Protein AF-A0A1Z8N3A9-F1 (afdb_monomer_lite)

Foldseek 3Di:
DVVLQVQFQLQLVVLCVVPDDVLSVVLQVVLQVVCVVVVNQWGQDSNGIDRNDPDPDPPCSVVSLVVSCVSCCVPDPPVSSVVSRNDDPPD

Sequence (91 aa):
DAEFVCRVNACFLALRETLGAAWTLRLAERFDLIATRRGWPVQLTFQGVQIREESSDLKWEPDALRALEALMRRFVSSAWLKRHGWARFSV

Structure (mmCIF, N/CA/C/O backbone):
data_AF-A0A1Z8N3A9-F1
#
_entry.id   AF-A0A1Z8N3A9-F1
#
loop_
_atom_site.group_PDB
_atom_site.id
_atom_site.type_symbol
_atom_site.label_atom_id
_atom_site.label_alt_id
_atom_site.label_comp_id
_atom_site.label_asym_id
_atom_site.label_entity_id
_atom_site.label_seq_id
_atom_site.pdbx_PDB_ins_code
_atom_site.Cartn_x
_atom_site.Cartn_y
_atom_site.Cartn_z
_atom_site.occupancy
_atom_site.B_iso_or_equiv
_atom_site.auth_seq_id
_atom_site.auth_comp_id
_atom_site.auth_asym_id
_atom_site.auth_atom_id
_atom_site.pdbx_PDB_model_num
ATOM 1 N N . ASP A 1 1 ? 1.178 6.573 12.048 1.00 61.84 1 ASP A N 1
ATOM 2 C CA . ASP A 1 1 ? 0.578 7.499 11.049 1.00 61.84 1 ASP A CA 1
ATOM 3 C C . ASP A 1 1 ? 1.558 8.168 10.072 1.00 61.84 1 ASP A C 1
ATOM 5 O O . ASP A 1 1 ? 1.748 7.631 8.986 1.00 61.84 1 ASP A O 1
ATOM 9 N N . ALA A 1 2 ? 2.206 9.305 10.379 1.00 74.31 2 ALA A N 1
ATOM 10 C CA . ALA A 1 2 ? 2.978 10.069 9.370 1.00 74.31 2 ALA A CA 1
ATOM 11 C C . ALA A 1 2 ? 4.183 9.306 8.772 1.00 74.31 2 ALA A C 1
ATOM 13 O O . ALA A 1 2 ? 4.443 9.365 7.568 1.00 74.31 2 ALA A O 1
ATOM 14 N N . GLU A 1 3 ? 4.898 8.544 9.601 1.00 79.75 3 GLU A N 1
ATOM 15 C CA . GLU A 1 3 ? 6.029 7.712 9.174 1.00 79.75 3 GLU A CA 1
ATOM 16 C C . GLU A 1 3 ? 5.583 6.533 8.295 1.00 79.75 3 GLU A C 1
ATOM 18 O O . GLU A 1 3 ? 6.220 6.242 7.280 1.00 79.75 3 GLU A O 1
ATOM 23 N N . PHE A 1 4 ? 4.457 5.898 8.643 1.00 81.81 4 PHE A N 1
ATOM 24 C CA . PHE A 1 4 ? 3.826 4.847 7.842 1.00 81.81 4 PHE A CA 1
ATOM 25 C C . PHE A 1 4 ? 3.470 5.374 6.447 1.00 81.81 4 PHE A C 1
ATOM 27 O O . PHE A 1 4 ? 3.886 4.792 5.444 1.00 81.81 4 PHE A O 1
ATOM 34 N N . VAL A 1 5 ? 2.771 6.515 6.381 1.00 86.31 5 VAL A N 1
ATOM 35 C CA . VAL A 1 5 ? 2.348 7.131 5.116 1.00 86.31 5 VAL A CA 1
ATOM 36 C C . VAL A 1 5 ? 3.557 7.471 4.247 1.00 86.31 5 VAL A C 1
ATOM 38 O O . VAL A 1 5 ? 3.590 7.115 3.070 1.00 86.31 5 VAL A O 1
ATOM 41 N N . CYS A 1 6 ? 4.577 8.107 4.830 1.00 86.00 6 CYS A N 1
ATOM 42 C CA . CYS A 1 6 ? 5.791 8.492 4.114 1.00 86.00 6 CYS A CA 1
ATOM 43 C C . CYS A 1 6 ? 6.513 7.274 3.511 1.00 86.00 6 CYS A C 1
ATOM 45 O O . CYS A 1 6 ? 6.823 7.260 2.317 1.00 86.00 6 CYS A O 1
ATOM 47 N N . ARG A 1 7 ? 6.716 6.213 4.303 1.00 83.19 7 ARG A N 1
ATOM 48 C CA . ARG A 1 7 ? 7.398 4.986 3.854 1.00 83.19 7 ARG A CA 1
ATOM 49 C C . ARG A 1 7 ? 6.633 4.252 2.766 1.00 83.19 7 ARG A C 1
ATOM 51 O O . ARG A 1 7 ? 7.221 3.862 1.756 1.00 83.19 7 ARG A O 1
ATOM 58 N N . VAL A 1 8 ? 5.328 4.067 2.964 1.00 88.00 8 VAL A N 1
ATOM 59 C CA . VAL A 1 8 ? 4.480 3.389 1.982 1.00 88.00 8 VAL A CA 1
ATOM 60 C C . VAL A 1 8 ? 4.474 4.162 0.670 1.00 88.00 8 VAL A C 1
ATOM 62 O O . VAL A 1 8 ? 4.691 3.564 -0.383 1.00 88.00 8 VAL A O 1
ATOM 65 N N . ASN A 1 9 ? 4.308 5.484 0.727 1.00 91.06 9 ASN A N 1
ATOM 66 C CA . ASN A 1 9 ? 4.247 6.314 -0.471 1.00 91.06 9 ASN A CA 1
ATOM 67 C C . ASN A 1 9 ? 5.570 6.343 -1.236 1.00 91.06 9 ASN A C 1
ATOM 69 O O . ASN A 1 9 ? 5.539 6.236 -2.459 1.00 91.06 9 ASN A O 1
ATOM 73 N N . ALA A 1 10 ? 6.719 6.403 -0.557 1.00 88.44 10 ALA A N 1
ATOM 74 C CA . ALA A 1 10 ? 8.022 6.384 -1.225 1.00 88.44 10 ALA A CA 1
ATOM 75 C C . ALA A 1 10 ? 8.191 5.151 -2.136 1.00 88.44 10 ALA A C 1
ATOM 77 O O . ALA A 1 10 ? 8.560 5.272 -3.305 1.00 88.44 10 ALA A O 1
ATOM 78 N N . CYS A 1 11 ? 7.849 3.963 -1.630 1.00 89.56 11 CYS A N 1
ATOM 79 C CA . CYS A 1 11 ? 7.912 2.727 -2.411 1.00 89.56 11 CYS A CA 1
ATOM 80 C C . CYS A 1 11 ? 6.793 2.613 -3.444 1.00 89.56 11 CYS A C 1
ATOM 82 O O . CYS A 1 11 ? 7.038 2.240 -4.592 1.00 89.56 11 CYS A O 1
ATOM 84 N N . PHE A 1 12 ? 5.559 2.912 -3.043 1.00 89.94 12 PHE A N 1
ATOM 85 C CA . PHE A 1 12 ? 4.391 2.739 -3.895 1.00 89.94 12 PHE A CA 1
ATOM 86 C C . PHE A 1 12 ? 4.426 3.664 -5.117 1.00 89.94 12 PHE A C 1
ATOM 88 O O . PHE A 1 12 ? 4.104 3.229 -6.222 1.00 89.94 12 PHE A O 1
ATOM 95 N N . LEU A 1 13 ? 4.866 4.913 -4.952 1.00 91.50 13 LEU A N 1
ATOM 96 C CA . LEU A 1 13 ? 4.967 5.864 -6.059 1.00 91.50 13 LEU A CA 1
ATOM 97 C C . LEU A 1 13 ? 6.081 5.477 -7.040 1.00 91.50 13 LEU A C 1
ATOM 99 O O . LEU A 1 13 ? 5.849 5.492 -8.247 1.00 91.50 13 LEU A O 1
ATOM 103 N N . ALA A 1 14 ? 7.233 5.013 -6.547 1.00 91.50 14 ALA A N 1
ATOM 104 C CA . ALA A 1 14 ? 8.284 4.471 -7.411 1.00 91.50 14 ALA A CA 1
ATOM 105 C C . ALA A 1 14 ? 7.809 3.226 -8.187 1.00 91.50 14 ALA A C 1
ATOM 107 O O . ALA A 1 14 ? 8.131 3.037 -9.364 1.00 91.50 14 ALA A O 1
ATOM 108 N N . LEU A 1 15 ? 6.996 2.378 -7.549 1.00 89.25 15 LEU A N 1
ATOM 109 C CA . LEU A 1 15 ? 6.413 1.201 -8.187 1.00 89.25 15 LEU A CA 1
ATOM 110 C C . LEU A 1 15 ? 5.407 1.609 -9.271 1.00 89.25 15 LEU A C 1
ATOM 112 O O . LEU A 1 15 ? 5.385 1.011 -10.346 1.00 89.25 15 LEU A O 1
ATOM 116 N N . ARG A 1 16 ? 4.602 2.644 -9.003 1.00 91.44 16 ARG A N 1
ATOM 117 C CA . ARG A 1 16 ? 3.645 3.229 -9.951 1.00 91.44 16 ARG A CA 1
ATOM 118 C C . ARG A 1 16 ? 4.330 3.747 -11.208 1.00 91.44 16 ARG A C 1
ATOM 120 O O . ARG A 1 16 ? 3.852 3.478 -12.306 1.00 91.44 16 ARG A O 1
ATOM 127 N N . GLU A 1 17 ? 5.451 4.438 -11.052 1.00 91.31 17 GLU A N 1
ATOM 128 C CA . GLU A 1 17 ? 6.258 4.914 -12.180 1.00 91.31 17 GLU A CA 1
ATOM 129 C C . GLU A 1 17 ? 6.873 3.758 -12.979 1.00 91.31 17 GLU A C 1
ATOM 131 O O . GLU A 1 17 ? 6.961 3.832 -14.200 1.00 91.31 17 GLU A O 1
ATOM 136 N N . THR A 1 18 ? 7.235 2.662 -12.308 1.00 88.94 18 THR A N 1
ATOM 137 C CA . THR A 1 18 ? 7.879 1.504 -12.946 1.00 88.94 18 THR A CA 1
ATOM 138 C C . THR A 1 18 ? 6.893 0.604 -13.702 1.00 88.94 18 THR A C 1
ATOM 140 O O . THR A 1 18 ? 7.203 0.126 -14.789 1.00 88.94 18 THR A O 1
ATOM 143 N N . LEU A 1 19 ? 5.715 0.328 -13.130 1.00 85.44 19 LEU A N 1
ATOM 144 C CA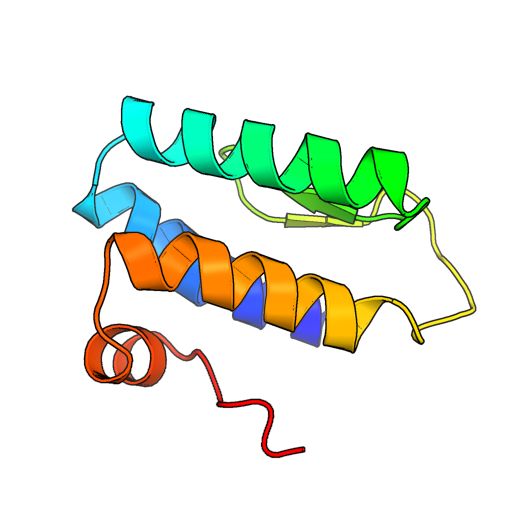 . LEU A 1 19 ? 4.742 -0.629 -13.684 1.00 85.44 19 LEU A CA 1
ATOM 145 C C . LEU A 1 19 ? 3.640 0.026 -14.528 1.00 85.44 19 LEU A C 1
ATOM 147 O O . LEU A 1 19 ? 2.947 -0.665 -15.279 1.00 85.44 19 LEU A O 1
ATOM 151 N N . GLY A 1 20 ? 3.448 1.337 -14.384 1.00 90.06 20 GLY A N 1
ATOM 152 C CA . GLY A 1 20 ? 2.381 2.084 -15.038 1.00 90.06 20 GLY A CA 1
ATOM 153 C C . GLY A 1 20 ? 1.004 1.930 -14.380 1.00 90.06 20 GLY A C 1
ATOM 154 O O . GLY A 1 20 ? 0.762 1.091 -13.507 1.00 90.06 20 GLY A O 1
ATOM 155 N N . ALA A 1 21 ? 0.063 2.764 -14.831 1.00 87.44 21 ALA A N 1
ATOM 156 C CA . ALA A 1 21 ? -1.180 3.035 -14.108 1.00 87.44 21 ALA A CA 1
ATOM 157 C C . ALA A 1 21 ? -2.104 1.818 -13.922 1.00 87.44 21 ALA A C 1
ATOM 159 O O . ALA A 1 21 ? -2.677 1.636 -12.847 1.00 87.44 21 ALA A O 1
ATOM 160 N N . ALA A 1 22 ? -2.230 0.960 -14.940 1.00 87.69 22 ALA A N 1
ATOM 161 C CA . ALA A 1 22 ? -3.144 -0.184 -14.902 1.00 87.69 22 ALA A CA 1
ATOM 162 C C . ALA A 1 22 ? -2.778 -1.199 -13.803 1.00 87.69 22 ALA A C 1
ATOM 164 O O . ALA A 1 22 ? -3.654 -1.737 -13.125 1.00 87.69 22 ALA A O 1
ATOM 165 N N . TRP A 1 23 ? -1.484 -1.452 -13.597 1.00 89.12 23 TRP A N 1
ATOM 166 C CA . TRP A 1 23 ? -1.020 -2.373 -12.559 1.00 89.12 23 TRP A CA 1
ATOM 167 C C . TRP A 1 23 ? -1.101 -1.760 -11.165 1.00 89.12 23 TRP A C 1
ATOM 169 O O . TRP A 1 23 ? -1.470 -2.455 -10.217 1.00 89.12 23 TRP A O 1
ATOM 179 N N . THR A 1 24 ? -0.832 -0.460 -11.043 1.00 90.44 24 THR A N 1
ATOM 180 C CA . THR A 1 24 ? -0.989 0.274 -9.782 1.00 90.44 24 THR A CA 1
ATOM 181 C C . THR A 1 24 ? -2.424 0.232 -9.272 1.00 90.44 24 THR A C 1
ATOM 183 O O . THR A 1 24 ? -2.633 -0.029 -8.090 1.00 90.44 24 THR A O 1
ATOM 186 N N . LEU A 1 25 ? -3.411 0.429 -10.151 1.00 91.62 25 LEU A N 1
ATOM 187 C CA . LEU A 1 25 ? -4.827 0.383 -9.774 1.00 91.62 25 LEU A CA 1
ATOM 188 C C . LEU A 1 25 ? -5.242 -1.005 -9.281 1.00 91.62 25 LEU A C 1
ATOM 190 O O . LEU A 1 25 ? -5.830 -1.113 -8.212 1.00 91.62 25 LEU A O 1
ATOM 194 N N . ARG A 1 26 ? -4.831 -2.078 -9.969 1.00 92.75 26 ARG A N 1
ATOM 195 C CA . ARG A 1 26 ? -5.099 -3.453 -9.508 1.00 92.75 26 ARG A CA 1
ATOM 196 C C . ARG A 1 26 ? -4.494 -3.745 -8.136 1.00 92.75 26 ARG A C 1
ATOM 198 O O . ARG A 1 26 ? -5.077 -4.486 -7.346 1.00 92.75 26 ARG A O 1
ATOM 205 N N . LEU A 1 27 ? -3.304 -3.212 -7.856 1.00 93.25 27 LEU A N 1
ATOM 206 C CA . LEU A 1 27 ? -2.659 -3.363 -6.552 1.00 93.25 27 LEU A CA 1
ATOM 207 C C . LEU A 1 27 ? -3.436 -2.600 -5.472 1.00 93.25 27 LEU A C 1
ATOM 209 O O . LEU A 1 27 ? -3.720 -3.178 -4.424 1.00 93.25 27 LEU A O 1
ATOM 213 N N . ALA A 1 28 ? -3.825 -1.354 -5.755 1.00 93.19 28 ALA A N 1
ATOM 214 C CA . ALA A 1 28 ? -4.647 -0.529 -4.873 1.00 93.19 28 ALA A CA 1
ATOM 215 C C . ALA A 1 28 ? -5.992 -1.198 -4.550 1.00 93.19 28 ALA A C 1
ATOM 217 O O . ALA A 1 28 ? -6.296 -1.404 -3.380 1.00 93.19 28 ALA A O 1
ATOM 218 N N . GLU A 1 29 ? -6.734 -1.651 -5.564 1.00 94.50 29 GLU A N 1
ATOM 219 C CA . GLU A 1 29 ? -7.995 -2.392 -5.405 1.00 94.50 29 GLU A CA 1
ATOM 220 C C . GLU A 1 29 ? -7.813 -3.651 -4.550 1.00 94.50 29 GLU A C 1
ATOM 222 O O . GLU A 1 29 ? -8.595 -3.936 -3.641 1.00 94.50 29 GLU A O 1
ATOM 227 N N . ARG A 1 30 ? -6.749 -4.421 -4.809 1.00 95.38 30 ARG A N 1
ATOM 228 C CA . ARG A 1 30 ? -6.468 -5.647 -4.058 1.00 95.38 30 ARG A CA 1
ATOM 229 C C . ARG A 1 30 ? -6.158 -5.360 -2.594 1.00 95.38 30 ARG A C 1
ATOM 231 O O . ARG A 1 30 ? -6.577 -6.141 -1.742 1.00 95.38 30 ARG A O 1
ATOM 238 N N . PHE A 1 31 ? -5.416 -4.295 -2.311 1.00 95.00 31 PHE A N 1
ATOM 239 C CA . PHE A 1 31 ? -5.105 -3.888 -0.947 1.00 95.0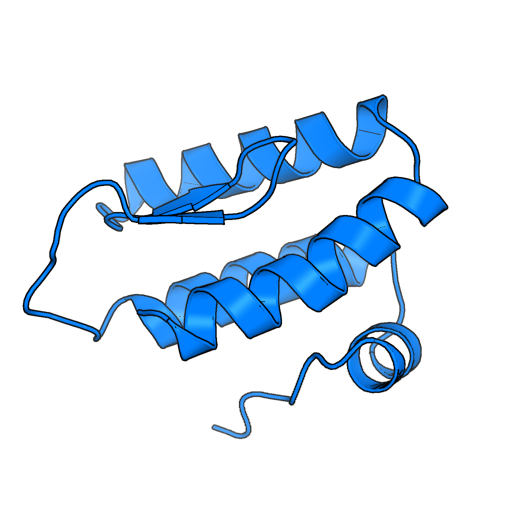0 31 PHE A CA 1
ATOM 240 C C . PHE A 1 31 ? -6.345 -3.351 -0.223 1.00 95.00 31 PHE A C 1
ATOM 242 O O . PHE A 1 31 ? -6.607 -3.770 0.901 1.00 95.00 31 PHE A O 1
ATOM 249 N N . ASP A 1 32 ? -7.152 -2.514 -0.878 1.00 93.88 32 ASP A N 1
ATOM 250 C CA . ASP 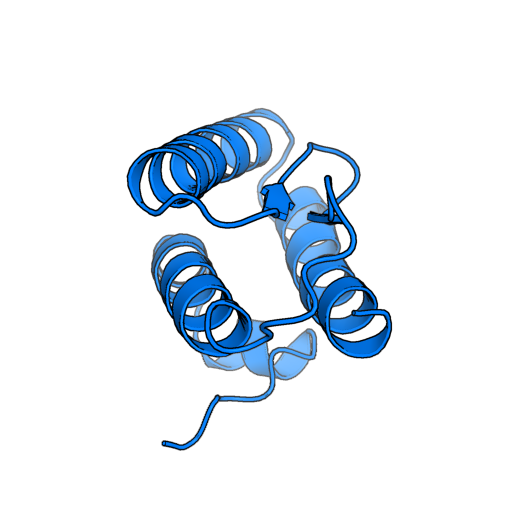A 1 32 ? -8.384 -1.941 -0.315 1.00 93.88 32 ASP A CA 1
ATOM 251 C C . ASP A 1 32 ? -9.398 -3.030 0.078 1.00 93.88 32 ASP A C 1
ATOM 253 O O . ASP A 1 32 ? -9.996 -2.990 1.155 1.00 93.88 32 ASP A O 1
ATOM 257 N N . LEU A 1 33 ? -9.509 -4.094 -0.728 1.00 95.12 33 LEU A N 1
ATOM 258 C CA . LEU A 1 33 ? -10.293 -5.284 -0.378 1.00 95.12 33 LEU A CA 1
ATOM 259 C C . LEU A 1 33 ? -9.780 -5.995 0.885 1.00 95.12 33 LEU A C 1
ATOM 261 O O . LEU A 1 33 ? -10.583 -6.520 1.658 1.00 95.12 33 LEU A O 1
ATOM 265 N N . ILE A 1 34 ? -8.461 -6.058 1.097 1.00 95.12 34 ILE A N 1
ATOM 266 C CA . ILE A 1 34 ? -7.877 -6.665 2.303 1.00 95.12 34 ILE A CA 1
ATOM 267 C C . ILE A 1 34 ? -8.157 -5.775 3.512 1.00 95.12 34 ILE A C 1
ATOM 269 O O . ILE A 1 34 ? -8.632 -6.283 4.528 1.00 95.12 34 ILE A O 1
ATOM 273 N N . ALA A 1 35 ? -7.910 -4.471 3.384 1.00 93.69 35 ALA A N 1
ATOM 274 C CA . ALA A 1 35 ? -8.132 -3.499 4.445 1.00 93.69 35 ALA A CA 1
ATOM 275 C C . ALA A 1 35 ? -9.599 -3.491 4.895 1.00 93.69 35 ALA A C 1
ATOM 277 O O . ALA A 1 35 ? -9.872 -3.645 6.083 1.00 93.69 35 ALA A O 1
ATOM 278 N N . THR A 1 36 ? -10.540 -3.472 3.947 1.00 93.00 36 THR A N 1
ATOM 279 C CA . THR A 1 36 ? -11.985 -3.519 4.225 1.00 93.00 36 THR A CA 1
ATOM 280 C C . THR A 1 36 ? -12.382 -4.799 4.962 1.00 93.00 36 THR A C 1
ATOM 282 O O . THR A 1 36 ? -13.097 -4.749 5.958 1.00 93.00 36 THR A O 1
ATOM 285 N N . ARG A 1 37 ? -11.887 -5.968 4.528 1.00 93.62 37 ARG A N 1
ATOM 286 C CA . ARG A 1 37 ? -12.192 -7.258 5.182 1.00 93.62 37 ARG A CA 1
ATOM 287 C C . ARG A 1 37 ? -11.617 -7.377 6.589 1.00 93.62 37 ARG A C 1
ATOM 289 O O . ARG A 1 37 ? -12.140 -8.140 7.394 1.00 93.62 37 ARG A O 1
ATOM 296 N N . ARG A 1 38 ? -10.505 -6.694 6.854 1.00 91.62 38 ARG A N 1
ATOM 297 C CA . ARG A 1 38 ? -9.814 -6.704 8.147 1.00 91.62 38 ARG A CA 1
ATOM 298 C C . ARG A 1 38 ? -10.244 -5.557 9.062 1.00 91.62 38 ARG A C 1
ATOM 300 O O . ARG A 1 38 ? -9.811 -5.540 10.209 1.00 91.62 38 ARG A O 1
ATOM 307 N N . GLY A 1 39 ? -11.069 -4.629 8.572 1.00 90.56 39 GLY A N 1
ATOM 308 C CA . GLY A 1 39 ? -11.460 -3.426 9.305 1.00 90.56 39 GLY A CA 1
ATOM 309 C C . GLY A 1 39 ? -10.296 -2.463 9.546 1.00 90.56 39 GLY A C 1
ATOM 310 O O . GLY A 1 39 ? -10.301 -1.748 10.541 1.00 90.56 39 GLY A O 1
ATOM 311 N N . TRP A 1 40 ? -9.266 -2.469 8.692 1.00 92.56 40 TRP A N 1
ATOM 312 C CA . TRP A 1 40 ? -8.142 -1.546 8.841 1.00 92.56 40 TRP A CA 1
ATOM 313 C C . TRP A 1 40 ? -8.539 -0.143 8.363 1.00 92.56 40 TRP A C 1
ATOM 315 O O . TRP A 1 40 ? -9.097 -0.021 7.270 1.00 92.56 40 TRP A O 1
ATOM 325 N N . PRO A 1 41 ? -8.193 0.923 9.104 1.00 91.69 41 PRO A N 1
ATOM 326 C CA . PRO A 1 41 ? -8.552 2.306 8.782 1.00 91.69 41 PRO A CA 1
ATOM 327 C C . PRO A 1 41 ? -7.657 2.895 7.676 1.00 91.69 41 PRO A C 1
ATOM 329 O O . PRO A 1 41 ? -7.357 4.085 7.672 1.00 91.69 41 PRO A O 1
ATOM 332 N N . VAL A 1 42 ? -7.186 2.071 6.739 1.00 92.06 42 VAL A N 1
ATOM 333 C CA . VAL A 1 42 ? -6.199 2.441 5.723 1.00 92.06 42 VAL A CA 1
ATOM 334 C C . VAL A 1 42 ? -6.708 2.109 4.332 1.00 92.06 42 VAL A C 1
ATOM 336 O O . VAL A 1 42 ? -7.252 1.038 4.084 1.00 92.06 42 VAL A O 1
ATOM 339 N N . GLN A 1 43 ? -6.482 3.025 3.402 1.00 92.88 43 GLN A N 1
ATOM 340 C CA . GLN A 1 43 ? -6.813 2.872 1.998 1.00 92.88 43 GLN A CA 1
ATOM 341 C C . GLN A 1 43 ? -5.587 3.172 1.149 1.00 92.88 43 GLN A C 1
ATOM 343 O O . GLN A 1 43 ? -4.890 4.160 1.367 1.00 92.88 43 GLN A O 1
ATOM 348 N N . LEU A 1 44 ? -5.347 2.348 0.132 1.00 93.19 44 LEU A N 1
ATOM 349 C CA . LEU A 1 44 ? -4.355 2.643 -0.892 1.00 93.19 44 LEU A CA 1
ATOM 350 C C . LEU A 1 44 ? -5.059 3.215 -2.118 1.00 93.19 44 LEU A C 1
ATOM 352 O O . LEU A 1 44 ? -5.907 2.560 -2.715 1.00 93.19 44 LEU A O 1
ATOM 356 N N . THR A 1 45 ? -4.708 4.441 -2.487 1.00 91.56 45 THR A N 1
ATOM 357 C CA . THR A 1 45 ? -5.230 5.123 -3.675 1.00 91.56 45 THR A CA 1
ATOM 358 C C . THR A 1 45 ? -4.145 5.234 -4.738 1.00 91.56 45 THR A C 1
ATOM 360 O O . THR A 1 45 ? -2.966 4.999 -4.478 1.00 91.56 45 THR A O 1
ATOM 363 N N . PHE A 1 46 ? -4.514 5.676 -5.939 1.00 88.25 46 PHE A N 1
ATOM 364 C CA . PHE A 1 46 ? -3.535 5.967 -6.987 1.00 88.25 46 PHE A CA 1
ATOM 365 C C . PHE A 1 46 ? -2.516 7.056 -6.595 1.00 88.25 46 PHE A C 1
ATOM 367 O O . PHE A 1 46 ? -1.404 7.077 -7.126 1.00 88.25 46 PHE A O 1
ATOM 374 N N . GLN A 1 47 ? -2.877 7.948 -5.666 1.00 89.50 47 GLN A N 1
ATOM 375 C CA . GLN A 1 47 ? -2.003 9.015 -5.165 1.00 89.50 47 GLN A CA 1
ATOM 376 C C . GLN A 1 47 ? -1.147 8.587 -3.968 1.00 89.50 47 GLN A C 1
ATOM 378 O O . GLN A 1 47 ? -0.285 9.346 -3.535 1.00 89.50 47 GLN A O 1
ATOM 383 N N . GLY A 1 48 ? -1.358 7.376 -3.452 1.00 90.94 48 GLY A N 1
ATOM 384 C CA . GLY A 1 48 ? -0.692 6.879 -2.259 1.00 90.94 48 GLY A CA 1
ATOM 385 C C . GLY A 1 48 ? -1.672 6.426 -1.187 1.00 90.94 48 GLY A C 1
ATOM 386 O O . GLY A 1 48 ? -2.886 6.346 -1.400 1.00 90.94 48 GLY A O 1
ATOM 387 N N . VAL A 1 49 ? -1.120 6.089 -0.030 1.00 92.00 49 VAL A N 1
ATOM 388 C CA . VAL A 1 49 ? -1.864 5.606 1.123 1.00 92.00 49 VAL A CA 1
ATOM 389 C C . VAL A 1 49 ? -2.514 6.761 1.880 1.00 92.00 49 VAL A C 1
ATOM 391 O O . VAL A 1 49 ? -1.925 7.830 2.047 1.00 92.00 49 VAL A O 1
ATOM 394 N N . GLN A 1 50 ? -3.738 6.528 2.334 1.00 90.50 50 GLN A N 1
ATOM 395 C CA . GLN A 1 50 ? -4.537 7.432 3.147 1.00 90.50 50 GLN A CA 1
ATOM 396 C C . GLN A 1 50 ? -5.059 6.665 4.359 1.00 90.50 50 GLN A C 1
ATOM 398 O O . GLN A 1 50 ? -5.459 5.506 4.242 1.00 90.50 50 GLN A O 1
ATOM 403 N N . ILE A 1 51 ? -5.055 7.310 5.520 1.00 89.31 51 ILE A N 1
ATOM 404 C CA . ILE A 1 51 ? -5.661 6.786 6.745 1.00 89.31 51 ILE A CA 1
ATOM 405 C C . ILE A 1 51 ? -7.034 7.458 6.856 1.00 89.31 51 ILE A C 1
ATOM 407 O O . ILE A 1 51 ? -7.112 8.685 6.844 1.00 89.31 51 ILE A O 1
ATOM 411 N N . ARG A 1 52 ? -8.114 6.667 6.842 1.00 82.88 52 ARG A N 1
ATOM 412 C CA . ARG A 1 52 ? -9.500 7.167 6.768 1.00 82.88 52 ARG A CA 1
ATOM 413 C C . ARG A 1 52 ? -10.016 7.677 8.112 1.00 82.88 52 ARG A C 1
ATOM 415 O O . ARG A 1 52 ? -10.823 8.598 8.132 1.00 82.88 52 ARG A O 1
ATOM 422 N N . GLU A 1 53 ? -9.552 7.083 9.206 1.00 75.81 53 GLU A N 1
ATOM 423 C CA . GLU A 1 53 ? -9.931 7.442 10.572 1.00 75.81 53 GLU A CA 1
ATOM 424 C C . GLU A 1 53 ? -8.696 7.425 11.467 1.00 75.81 53 GLU A C 1
ATOM 426 O O . GLU A 1 53 ? -7.824 6.565 11.317 1.00 75.81 53 GLU A O 1
ATOM 431 N N . GLU A 1 54 ? -8.636 8.359 12.413 1.00 64.69 54 GLU A N 1
ATOM 432 C CA . GLU A 1 54 ? -7.620 8.379 13.462 1.00 64.69 54 GLU A CA 1
ATOM 433 C C . GLU A 1 54 ? -7.903 7.210 14.424 1.00 64.69 54 GLU A C 1
ATOM 435 O O . GLU A 1 54 ? -8.620 7.325 15.416 1.00 64.69 54 GLU A O 1
ATOM 440 N N . SER A 1 55 ? -7.419 6.020 14.069 1.00 64.06 55 SER A N 1
ATOM 441 C CA . SER A 1 55 ? -7.519 4.848 14.934 1.00 64.06 55 SER A CA 1
ATOM 442 C C . SER A 1 55 ? -6.489 4.968 16.044 1.00 64.06 55 SER A C 1
ATOM 444 O O . SER A 1 55 ? -5.288 4.901 15.794 1.00 64.06 55 SER A O 1
ATOM 446 N N . SER A 1 56 ? -6.954 5.054 17.289 1.00 63.78 56 SER A N 1
ATOM 447 C CA . SER A 1 56 ? -6.085 5.012 18.470 1.00 63.78 56 SER A CA 1
ATOM 448 C C . SER A 1 56 ? -5.345 3.677 18.627 1.00 63.78 56 SER A C 1
ATOM 450 O O . SER A 1 56 ? -4.383 3.590 19.387 1.00 63.78 56 SER A O 1
ATOM 452 N N . ASP A 1 57 ? -5.798 2.620 17.941 1.00 73.12 57 ASP A N 1
ATOM 453 C CA . ASP A 1 57 ? -5.115 1.329 17.897 1.00 73.12 57 ASP A CA 1
ATOM 454 C C . ASP A 1 57 ? -4.260 1.224 16.624 1.00 73.12 57 ASP A C 1
ATOM 456 O O . ASP A 1 57 ? -4.791 1.223 15.512 1.00 73.12 57 ASP A O 1
ATOM 460 N N . LEU A 1 58 ? -2.937 1.124 16.792 1.00 77.69 58 LEU A N 1
ATOM 461 C CA . LEU A 1 58 ? -1.952 0.964 15.712 1.00 77.69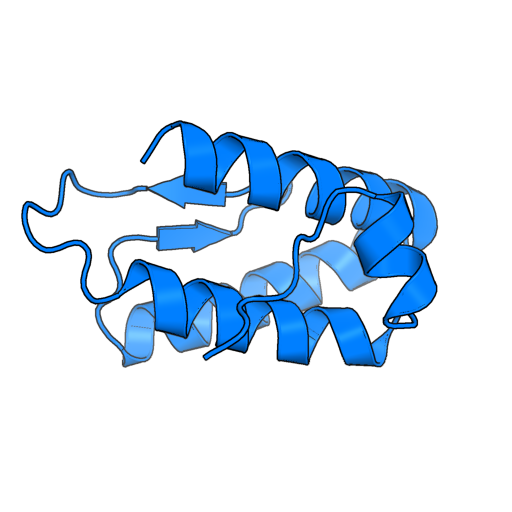 58 LEU A CA 1
ATOM 462 C C . LEU A 1 58 ? -1.589 -0.507 15.441 1.00 77.69 58 LEU A C 1
ATOM 464 O O . LEU A 1 58 ? -0.721 -0.786 14.614 1.00 77.69 58 LEU A O 1
ATOM 468 N N . LYS A 1 59 ? -2.246 -1.482 16.090 1.00 84.62 59 LYS A N 1
ATOM 469 C CA . LYS A 1 59 ? -1.971 -2.921 15.879 1.00 84.62 59 LYS A CA 1
ATOM 470 C C . LYS A 1 59 ? -2.169 -3.385 14.436 1.00 84.62 59 LYS A C 1
ATOM 472 O O . LYS A 1 59 ? -1.649 -4.433 14.063 1.00 84.62 59 LYS A O 1
ATOM 477 N N . TRP A 1 60 ? -2.917 -2.634 13.628 1.00 88.19 60 TRP A N 1
ATOM 478 C CA . TRP A 1 60 ? -3.132 -2.942 12.217 1.00 88.19 60 TRP A CA 1
ATOM 479 C C . TRP A 1 60 ? -1.933 -2.581 11.329 1.00 88.19 60 TRP A C 1
ATOM 481 O O . TRP A 1 60 ? -1.760 -3.225 10.294 1.00 88.19 60 TRP A O 1
ATOM 491 N N . GLU A 1 61 ? -1.103 -1.594 11.703 1.00 89.31 61 GLU A N 1
ATOM 492 C CA . GLU A 1 61 ? -0.020 -1.088 10.842 1.00 89.31 61 GLU A CA 1
ATOM 493 C C . GLU A 1 61 ? 0.946 -2.208 10.403 1.00 89.31 61 GLU A C 1
ATOM 495 O O . GLU A 1 61 ? 1.180 -2.341 9.196 1.00 89.31 61 GLU A O 1
ATOM 500 N N . PRO A 1 62 ? 1.466 -3.078 11.300 1.00 89.00 62 PRO A N 1
ATOM 501 C CA . PRO A 1 62 ? 2.409 -4.125 10.904 1.00 89.00 62 PRO A CA 1
ATOM 502 C C . PRO A 1 62 ? 1.804 -5.142 9.931 1.00 89.00 62 PRO A C 1
ATOM 504 O O . PRO A 1 62 ? 2.470 -5.579 8.990 1.00 89.00 62 PRO A O 1
ATOM 507 N N . ASP A 1 63 ? 0.540 -5.515 10.126 1.00 90.75 63 ASP A N 1
ATOM 508 C CA . ASP A 1 63 ? -0.137 -6.478 9.258 1.00 90.75 63 ASP A CA 1
ATOM 509 C C . ASP A 1 63 ? -0.514 -5.863 7.905 1.00 90.75 63 ASP A C 1
ATOM 511 O O . ASP A 1 63 ? -0.374 -6.525 6.871 1.00 90.75 63 ASP A O 1
ATOM 515 N N . ALA A 1 64 ? -0.898 -4.584 7.882 1.00 91.75 64 ALA A N 1
ATOM 516 C CA . ALA A 1 64 ? -1.106 -3.831 6.650 1.00 91.75 64 ALA A CA 1
ATOM 517 C C . ALA A 1 64 ? 0.188 -3.719 5.834 1.00 91.75 64 ALA A C 1
ATOM 519 O O . ALA A 1 64 ? 0.182 -3.952 4.622 1.00 91.75 64 ALA A O 1
ATOM 520 N N . LEU A 1 65 ? 1.317 -3.454 6.494 1.00 90.62 65 LEU A N 1
ATOM 521 C CA . LEU A 1 65 ? 2.631 -3.407 5.853 1.00 90.62 65 LEU A CA 1
ATOM 522 C C . LEU A 1 65 ? 3.018 -4.766 5.272 1.00 90.62 65 LEU A C 1
ATOM 524 O O . LEU A 1 65 ? 3.406 -4.845 4.108 1.00 90.62 65 LEU A O 1
ATOM 528 N N . ARG A 1 66 ? 2.848 -5.853 6.030 1.00 90.75 66 ARG A N 1
ATOM 529 C CA . ARG A 1 66 ? 3.107 -7.218 5.539 1.00 90.75 66 ARG A CA 1
ATOM 530 C C . ARG A 1 66 ? 2.233 -7.574 4.338 1.00 90.75 66 ARG A C 1
ATOM 532 O O . ARG A 1 66 ? 2.730 -8.153 3.371 1.00 90.75 66 ARG A O 1
ATOM 539 N N . ALA A 1 67 ? 0.948 -7.220 4.376 1.00 93.50 67 ALA A N 1
ATOM 540 C CA . ALA A 1 67 ? 0.031 -7.456 3.266 1.00 93.50 67 ALA A CA 1
ATOM 541 C C . ALA A 1 67 ? 0.459 -6.684 2.010 1.00 93.50 67 ALA A C 1
ATOM 543 O O . ALA A 1 67 ? 0.496 -7.252 0.916 1.00 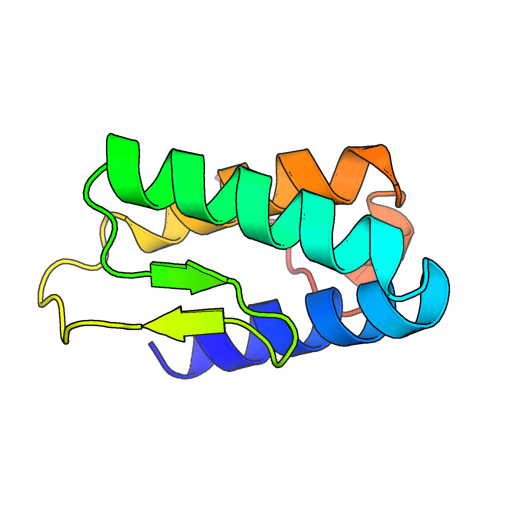93.50 67 ALA A O 1
ATOM 544 N N . LEU A 1 68 ? 0.835 -5.412 2.165 1.00 92.19 68 LEU A N 1
ATOM 545 C CA . LEU A 1 68 ? 1.294 -4.588 1.055 1.00 92.19 68 LEU A CA 1
ATOM 546 C C . LEU A 1 68 ? 2.630 -5.083 0.487 1.00 92.19 68 LEU A C 1
ATOM 548 O O . LEU A 1 68 ? 2.770 -5.195 -0.730 1.00 92.19 68 LEU A O 1
ATOM 552 N N . GLU A 1 69 ? 3.584 -5.458 1.344 1.00 92.06 69 GLU A N 1
ATOM 553 C CA . GLU A 1 69 ? 4.849 -6.067 0.923 1.00 92.06 69 GLU A CA 1
ATOM 554 C C . GLU A 1 69 ? 4.598 -7.324 0.085 1.00 92.06 69 GLU A C 1
ATOM 556 O O . GLU A 1 69 ? 5.159 -7.467 -1.002 1.00 92.06 69 GLU A O 1
ATOM 561 N N . ALA A 1 70 ? 3.732 -8.224 0.558 1.00 92.56 70 ALA A N 1
ATOM 562 C CA . ALA A 1 70 ? 3.404 -9.452 -0.156 1.00 92.56 70 ALA A CA 1
ATOM 563 C C . ALA A 1 70 ? 2.800 -9.171 -1.542 1.00 92.56 70 ALA A C 1
ATOM 565 O O . ALA A 1 70 ? 3.104 -9.884 -2.500 1.00 92.56 70 ALA A O 1
ATOM 566 N N . LEU A 1 71 ? 1.984 -8.119 -1.676 1.00 92.62 71 LEU A N 1
ATOM 567 C CA . LEU A 1 71 ? 1.451 -7.689 -2.969 1.00 92.62 71 LEU A CA 1
ATOM 568 C C . LEU A 1 71 ? 2.543 -7.119 -3.881 1.00 92.62 71 LEU A C 1
ATOM 570 O O . LEU A 1 71 ? 2.619 -7.516 -5.044 1.00 92.62 71 LEU A O 1
ATOM 574 N N . MET A 1 72 ? 3.405 -6.238 -3.369 1.00 90.62 72 MET A N 1
ATOM 575 C CA . MET A 1 72 ? 4.477 -5.617 -4.156 1.00 90.62 72 MET A CA 1
ATOM 576 C C . MET A 1 72 ? 5.536 -6.630 -4.604 1.00 90.62 72 MET A C 1
ATOM 578 O O . MET A 1 72 ? 6.000 -6.572 -5.742 1.00 90.62 72 MET A O 1
ATOM 582 N N . ARG A 1 73 ? 5.868 -7.623 -3.768 1.00 91.25 73 ARG A N 1
ATOM 583 C CA . ARG A 1 73 ? 6.862 -8.670 -4.081 1.00 91.25 73 ARG A CA 1
ATOM 584 C C . ARG A 1 73 ? 6.494 -9.568 -5.260 1.00 91.25 73 ARG A C 1
ATOM 586 O O . ARG A 1 73 ? 7.341 -10.308 -5.748 1.00 91.25 73 ARG A O 1
ATOM 593 N N . AR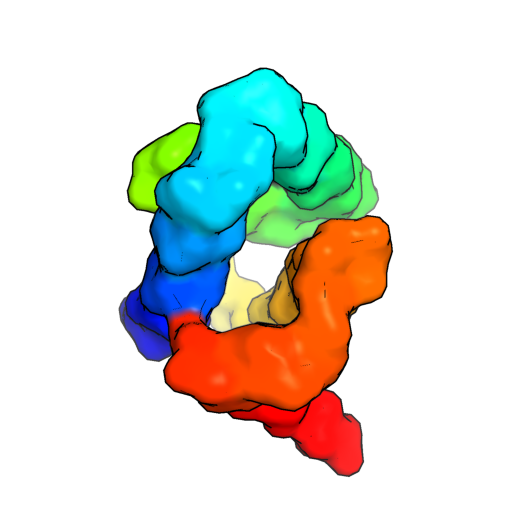G A 1 74 ? 5.252 -9.497 -5.742 1.00 90.25 74 ARG A N 1
ATOM 594 C CA . ARG A 1 74 ? 4.821 -10.163 -6.981 1.00 90.25 74 ARG A CA 1
ATOM 595 C C . ARG A 1 74 ? 5.342 -9.470 -8.240 1.00 90.25 74 ARG A C 1
ATOM 597 O O . ARG A 1 74 ? 5.310 -10.073 -9.305 1.00 90.25 74 ARG A O 1
ATOM 604 N N . PHE A 1 75 ? 5.792 -8.224 -8.114 1.00 88.94 75 PHE A N 1
ATOM 605 C CA . PHE A 1 75 ? 6.243 -7.391 -9.227 1.00 88.94 75 PHE A CA 1
ATOM 606 C C . PHE A 1 75 ? 7.704 -6.970 -9.092 1.00 88.94 75 PHE A C 1
ATOM 608 O O . PHE A 1 75 ? 8.387 -6.795 -10.095 1.00 88.94 75 PHE A O 1
ATOM 615 N N . VAL A 1 76 ? 8.188 -6.805 -7.860 1.00 89.62 76 VAL A N 1
ATOM 616 C CA . VAL A 1 76 ? 9.541 -6.323 -7.579 1.00 89.62 76 VAL A CA 1
ATOM 617 C C . VAL A 1 76 ? 10.278 -7.236 -6.610 1.00 89.62 76 VAL A C 1
ATOM 619 O O . VAL A 1 76 ? 9.690 -7.883 -5.745 1.00 89.62 76 VAL A O 1
ATOM 622 N N . SER A 1 77 ? 11.602 -7.283 -6.740 1.00 90.31 77 SER A N 1
ATOM 623 C CA . SER A 1 77 ? 12.445 -8.052 -5.830 1.00 90.31 77 SER A CA 1
ATOM 624 C C . SER A 1 77 ? 12.555 -7.376 -4.459 1.00 90.31 77 SER A C 1
ATOM 626 O O . SER A 1 77 ? 12.390 -6.163 -4.314 1.00 90.31 77 SER A O 1
ATOM 628 N N . SER A 1 78 ? 12.927 -8.143 -3.432 1.00 89.50 78 SER A N 1
ATOM 629 C CA . SER A 1 78 ? 13.228 -7.578 -2.109 1.00 89.50 78 SER A CA 1
ATOM 630 C C . SER A 1 78 ? 14.388 -6.575 -2.140 1.00 89.50 78 SER A C 1
ATOM 632 O O . SER A 1 78 ? 14.426 -5.666 -1.317 1.00 89.50 78 SER A O 1
ATOM 634 N N . ALA A 1 79 ? 15.333 -6.722 -3.076 1.00 90.25 79 ALA A N 1
ATOM 635 C CA . ALA A 1 79 ? 16.420 -5.763 -3.262 1.00 90.25 79 ALA A CA 1
ATOM 636 C C . ALA A 1 79 ? 15.905 -4.419 -3.802 1.00 90.25 79 ALA A C 1
ATOM 638 O O . ALA A 1 79 ? 16.325 -3.368 -3.322 1.00 90.25 79 ALA A O 1
ATOM 639 N N . TRP A 1 80 ? 14.957 -4.455 -4.744 1.00 91.81 80 TRP A N 1
ATOM 640 C CA . TRP A 1 80 ? 14.297 -3.255 -5.258 1.00 91.81 80 TRP A CA 1
ATOM 641 C C . TRP A 1 80 ? 13.529 -2.538 -4.143 1.00 91.81 80 TRP A C 1
ATOM 643 O O . TRP A 1 80 ? 13.739 -1.353 -3.916 1.00 91.81 80 TRP A O 1
ATOM 653 N N . LEU A 1 81 ? 12.735 -3.276 -3.361 1.00 89.44 81 LEU A N 1
ATOM 654 C CA . LEU A 1 81 ? 11.995 -2.718 -2.224 1.00 89.44 81 LEU A CA 1
ATOM 655 C C . LEU A 1 81 ? 12.922 -2.005 -1.227 1.00 89.44 81 LEU A C 1
ATOM 657 O O . LEU A 1 81 ? 12.681 -0.851 -0.883 1.00 89.44 81 LEU A O 1
ATOM 661 N N . LYS A 1 82 ? 14.035 -2.640 -0.835 1.00 88.56 82 LYS A N 1
ATOM 662 C CA . LYS A 1 82 ? 15.037 -2.022 0.051 1.00 88.56 82 LYS A CA 1
ATOM 663 C C . LYS A 1 82 ? 15.633 -0.741 -0.535 1.00 88.56 82 LYS A C 1
ATOM 665 O O . LYS A 1 82 ? 15.761 0.247 0.180 1.00 88.56 82 LYS A O 1
ATOM 670 N N . ARG A 1 83 ? 15.981 -0.747 -1.828 1.00 89.50 83 ARG A N 1
ATOM 671 C CA . ARG A 1 83 ? 16.525 0.426 -2.534 1.00 89.50 83 ARG A CA 1
ATOM 672 C C . ARG A 1 83 ? 15.552 1.608 -2.525 1.00 89.50 83 ARG A C 1
ATOM 674 O O . ARG A 1 83 ? 15.999 2.746 -2.471 1.00 89.50 83 ARG A O 1
ATOM 681 N N . HIS A 1 84 ? 14.250 1.337 -2.564 1.00 89.06 84 HIS A N 1
ATOM 682 C CA . HIS A 1 84 ? 13.200 2.356 -2.568 1.00 89.06 84 HIS A CA 1
ATOM 683 C C . HIS A 1 84 ? 12.655 2.694 -1.168 1.00 89.06 84 HIS A C 1
ATOM 685 O O . HIS A 1 84 ? 11.637 3.372 -1.050 1.00 89.06 84 HIS A O 1
ATOM 691 N N . GLY A 1 85 ? 13.348 2.276 -0.102 1.00 83.38 85 GLY A N 1
ATOM 692 C CA . GLY A 1 85 ? 13.036 2.678 1.273 1.00 83.38 85 GLY A CA 1
ATOM 693 C C . GLY A 1 85 ? 12.100 1.734 2.032 1.00 83.38 85 GLY A C 1
ATOM 694 O O . GLY A 1 85 ? 11.696 2.056 3.148 1.00 83.38 85 GLY A O 1
ATOM 695 N N . TRP A 1 86 ? 11.783 0.555 1.484 1.00 85.81 86 TRP A N 1
ATOM 696 C CA . TRP A 1 86 ? 11.045 -0.480 2.209 1.00 85.81 86 TRP A CA 1
ATOM 697 C C . TRP A 1 86 ? 11.970 -1.150 3.231 1.00 85.81 86 TRP A C 1
ATOM 699 O O . TRP A 1 86 ? 12.683 -2.118 2.934 1.00 85.81 86 TRP A O 1
ATOM 709 N N . ALA A 1 87 ? 12.002 -0.615 4.449 1.00 67.75 87 ALA A N 1
ATOM 710 C CA . ALA A 1 87 ? 12.687 -1.267 5.553 1.00 67.75 87 ALA A CA 1
ATOM 711 C C . ALA A 1 87 ? 11.931 -2.555 5.911 1.00 67.75 87 ALA A C 1
ATOM 713 O O . ALA A 1 87 ? 10.730 -2.532 6.174 1.00 67.75 87 ALA A O 1
ATOM 714 N N . ARG A 1 88 ? 12.634 -3.695 5.887 1.00 59.88 88 ARG A N 1
ATOM 715 C CA . ARG A 1 88 ? 12.084 -4.996 6.289 1.00 59.88 88 ARG A CA 1
ATOM 716 C C . ARG A 1 88 ? 11.518 -4.855 7.703 1.00 59.88 88 ARG A C 1
ATOM 718 O O . ARG A 1 88 ? 12.262 -4.475 8.605 1.00 59.88 88 ARG A O 1
ATOM 725 N N . PHE A 1 89 ? 10.257 -5.231 7.902 1.00 52.62 89 PHE A N 1
ATOM 726 C CA . PHE A 1 89 ? 9.760 -5.567 9.233 1.00 52.62 89 PHE A CA 1
ATOM 727 C C . PHE A 1 89 ? 10.451 -6.866 9.626 1.00 52.62 89 PHE A C 1
ATOM 729 O O . PHE A 1 89 ? 10.006 -7.966 9.301 1.00 52.62 89 PHE A O 1
ATOM 736 N N . SER A 1 90 ? 11.636 -6.729 10.212 1.00 38.22 90 SER A N 1
ATOM 737 C CA . SER A 1 90 ? 12.229 -7.797 10.997 1.00 38.22 90 SER A CA 1
ATOM 738 C C . SER A 1 90 ? 11.270 -8.001 12.163 1.00 38.22 90 SER A C 1
ATOM 740 O O . SER A 1 90 ? 11.138 -7.113 13.000 1.00 38.22 90 SER A O 1
ATOM 742 N N . VAL A 1 91 ? 10.509 -9.094 12.097 1.00 39.16 91 VAL A N 1
ATOM 743 C CA . VAL A 1 91 ? 9.786 -9.645 13.248 1.00 39.16 91 VAL A CA 1
ATOM 744 C C . VAL A 1 91 ? 10.769 -9.844 14.391 1.00 39.16 91 VAL A C 1
ATOM 746 O O . VAL A 1 91 ? 11.904 -10.282 14.083 1.00 39.16 91 VAL A O 1
#

Secondary structure (DSSP, 8-state):
-HHHHHHHHHHHHHHHHHH-HHHHHHHHHHHHHHHHHHT-SEEEETTEEEESS--S--THHHHHHHHHHHHHTTTS-HHHHHHTT------

Radius of gyration: 12.26 Å; chains: 1; bounding box: 29×20×34 Å

pLDDT: mean 86.23, std 11.09, range [38.22, 95.38]